Protein AF-A0A956YZK8-F1 (afdb_monomer_lite)

Structure (mmCIF, N/CA/C/O backbone):
data_AF-A0A956YZK8-F1
#
_entry.id   AF-A0A956YZK8-F1
#
loop_
_atom_site.group_PDB
_atom_site.id
_atom_site.type_symbol
_atom_site.label_atom_id
_atom_site.label_alt_id
_atom_site.label_comp_id
_atom_site.label_asym_id
_atom_site.label_entity_id
_atom_site.label_seq_id
_atom_site.pdbx_PDB_ins_code
_atom_site.Cartn_x
_atom_site.Cartn_y
_atom_site.Cartn_z
_atom_site.occupancy
_atom_site.B_iso_or_equiv
_atom_site.auth_seq_id
_atom_site.auth_comp_id
_atom_site.auth_asym_id
_atom_site.auth_atom_id
_atom_site.pdbx_PDB_model_num
ATOM 1 N N . MET A 1 1 ? -0.039 48.175 -11.680 1.00 36.94 1 MET A N 1
ATOM 2 C CA . MET A 1 1 ? -0.847 47.759 -12.848 1.00 36.94 1 MET A CA 1
ATOM 3 C C . MET A 1 1 ? -1.733 46.595 -12.440 1.00 36.94 1 MET A C 1
ATOM 5 O O . MET A 1 1 ? -1.242 45.643 -11.853 1.00 36.94 1 MET A O 1
ATOM 9 N N . ARG A 1 2 ? -3.041 46.743 -12.659 1.00 33.53 2 ARG A N 1
ATOM 10 C CA . ARG A 1 2 ? -4.110 45.815 -12.269 1.00 33.53 2 ARG A CA 1
ATOM 11 C C . ARG A 1 2 ? -4.106 44.564 -13.151 1.00 33.53 2 ARG A C 1
ATOM 13 O O . ARG A 1 2 ? -3.964 44.715 -14.357 1.00 33.53 2 ARG A O 1
ATOM 20 N N . ARG A 1 3 ? -4.430 43.403 -12.575 1.00 30.84 3 ARG A N 1
ATOM 21 C CA . ARG A 1 3 ? -5.432 42.466 -13.121 1.00 30.84 3 ARG A CA 1
ATOM 22 C C . ARG A 1 3 ? -6.002 41.622 -11.979 1.00 30.84 3 ARG A C 1
ATOM 24 O O . ARG A 1 3 ? -5.376 40.688 -11.500 1.00 30.84 3 ARG A O 1
ATOM 31 N N . ALA A 1 4 ? -7.188 42.031 -11.535 1.00 29.77 4 ALA A N 1
ATOM 32 C CA . ALA A 1 4 ? -8.108 41.218 -10.761 1.00 29.77 4 ALA A CA 1
ATOM 33 C C . ALA A 1 4 ? -8.742 40.176 -11.691 1.00 29.77 4 ALA A C 1
ATOM 35 O O . ALA A 1 4 ? -9.148 40.520 -12.802 1.00 29.77 4 ALA A O 1
ATOM 36 N N . PHE A 1 5 ? -8.856 38.936 -11.224 1.00 31.12 5 PHE A N 1
ATOM 37 C CA . PHE A 1 5 ? -9.820 37.977 -11.747 1.00 31.12 5 PHE A CA 1
ATOM 38 C C . PHE A 1 5 ? -10.774 37.622 -10.608 1.00 31.12 5 PHE A C 1
ATOM 40 O O . PHE A 1 5 ? -10.395 36.984 -9.630 1.00 31.12 5 PHE A O 1
ATOM 47 N N . LEU A 1 6 ? -12.000 38.127 -10.736 1.00 31.06 6 LEU A N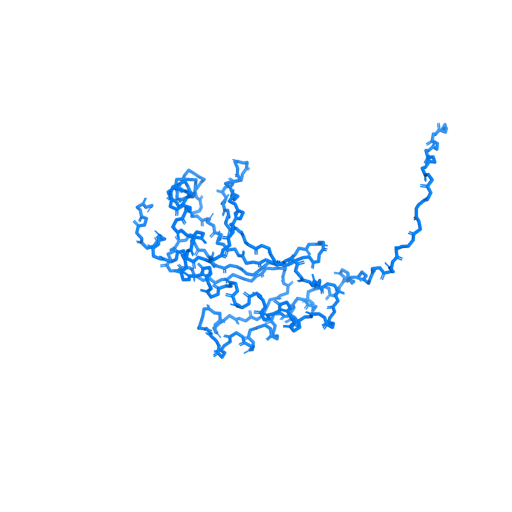 1
ATOM 48 C CA . LEU A 1 6 ? -13.182 37.669 -10.022 1.00 31.06 6 LEU A CA 1
ATOM 49 C C . LEU A 1 6 ? -13.592 36.326 -10.632 1.00 31.06 6 LEU A C 1
ATOM 51 O O . LEU A 1 6 ? -13.884 36.274 -11.825 1.00 31.06 6 LEU A O 1
ATOM 55 N N . ILE A 1 7 ? -13.666 35.271 -9.823 1.00 40.94 7 ILE A N 1
ATOM 56 C CA . ILE A 1 7 ? -14.546 34.134 -10.106 1.00 40.94 7 ILE A CA 1
ATOM 57 C C . ILE A 1 7 ? -15.499 34.003 -8.924 1.00 40.94 7 ILE A C 1
ATOM 59 O O . ILE A 1 7 ? -15.098 34.013 -7.762 1.00 40.94 7 ILE A O 1
ATOM 63 N N . GLN A 1 8 ? -16.777 33.995 -9.283 1.00 31.45 8 GLN A N 1
ATOM 64 C CA . GLN A 1 8 ? -17.941 33.996 -8.417 1.00 31.45 8 GLN A CA 1
ATOM 65 C C . GLN A 1 8 ? -18.019 32.732 -7.555 1.00 31.45 8 GLN A C 1
ATOM 67 O O . GLN A 1 8 ? -17.561 31.660 -7.947 1.00 31.45 8 GLN A O 1
ATOM 72 N N . GLY A 1 9 ? -18.607 32.889 -6.369 1.00 37.38 9 GLY A N 1
ATOM 73 C CA . GLY A 1 9 ? -18.749 31.836 -5.373 1.00 37.38 9 GLY A CA 1
ATOM 74 C C . GLY A 1 9 ? -19.716 30.714 -5.758 1.00 37.38 9 GLY A C 1
ATOM 75 O O . GLY A 1 9 ? -20.703 30.915 -6.464 1.00 37.38 9 GLY A O 1
ATOM 76 N N . GLN A 1 10 ? -19.443 29.540 -5.194 1.00 33.25 10 GLN A N 1
ATOM 77 C CA . GLN A 1 10 ? -20.392 28.451 -4.970 1.00 33.25 10 GLN A CA 1
ATOM 78 C C . GLN A 1 10 ? -20.396 28.144 -3.457 1.00 33.25 10 GLN A C 1
ATOM 80 O O . GLN A 1 10 ? -19.325 28.182 -2.843 1.00 33.25 10 GLN A O 1
ATOM 85 N N . PRO A 1 11 ? -21.566 27.906 -2.833 1.00 48.59 11 PRO A N 1
ATOM 86 C CA . PRO A 1 11 ? -21.702 27.833 -1.382 1.00 48.59 11 PRO A CA 1
ATOM 8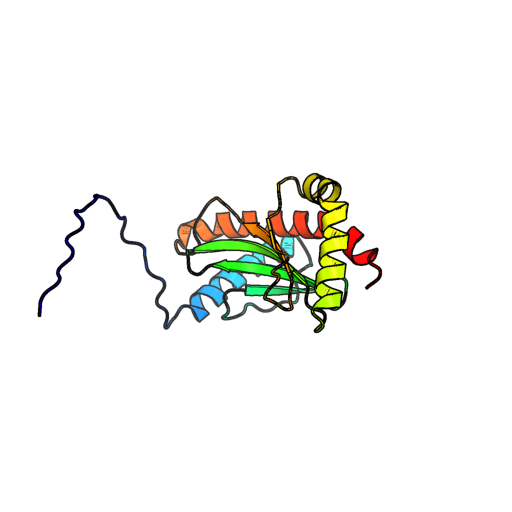7 C C . PRO A 1 11 ? -21.473 26.410 -0.849 1.00 48.59 11 PRO A C 1
ATOM 89 O O . PRO A 1 11 ? -21.771 25.432 -1.527 1.00 48.59 11 PRO A O 1
ATOM 92 N N . GLY A 1 12 ? -21.010 26.307 0.402 1.00 41.25 12 GLY A N 1
ATOM 93 C CA . GLY A 1 12 ? -21.067 25.066 1.187 1.00 41.25 12 GLY A CA 1
ATOM 94 C C . GLY A 1 12 ? -19.759 24.282 1.290 1.00 41.25 12 GLY A C 1
ATOM 95 O O . GLY A 1 12 ? -19.724 23.096 0.988 1.00 41.25 12 GLY A O 1
ATOM 96 N N . GLY A 1 13 ? -18.675 24.920 1.734 1.00 37.34 13 GLY A N 1
ATOM 97 C CA . GLY A 1 13 ? -17.521 24.187 2.251 1.00 37.34 13 GLY A CA 1
ATOM 98 C C . GLY A 1 13 ? -17.694 23.984 3.749 1.00 37.34 13 GLY A C 1
ATOM 99 O O . GLY A 1 13 ? -17.520 24.942 4.500 1.00 37.34 13 GLY A O 1
ATOM 100 N N . GLU A 1 14 ? -18.021 22.768 4.193 1.00 44.22 14 GLU A N 1
ATOM 101 C CA . GLU A 1 14 ? -17.692 22.364 5.564 1.00 44.22 14 GLU A CA 1
ATOM 102 C C . GLU A 1 14 ? -16.228 22.742 5.810 1.00 44.22 14 GLU A C 1
ATOM 104 O O . GLU A 1 14 ? -15.365 22.464 4.967 1.00 44.22 14 GLU A O 1
ATOM 109 N N . ALA A 1 15 ? -15.957 23.442 6.912 1.00 41.59 15 ALA A N 1
ATOM 110 C CA . ALA A 1 15 ? -14.599 23.789 7.290 1.00 41.59 15 ALA A CA 1
ATOM 111 C C . ALA A 1 15 ? -13.799 22.484 7.386 1.00 41.59 15 ALA A C 1
ATOM 113 O O . ALA A 1 15 ? -14.008 21.681 8.290 1.00 41.59 15 ALA A O 1
ATOM 114 N N . ARG A 1 16 ? -12.928 22.241 6.400 1.00 51.91 16 ARG A N 1
ATOM 115 C CA . ARG A 1 16 ? -11.987 21.125 6.433 1.00 51.91 16 ARG A CA 1
ATOM 116 C C . ARG A 1 16 ? -11.095 21.375 7.639 1.00 51.91 16 ARG A C 1
ATOM 118 O O . ARG A 1 16 ? -10.363 22.365 7.634 1.00 51.91 16 ARG A O 1
ATOM 125 N N . GLU A 1 17 ? -11.169 20.526 8.659 1.00 53.78 17 GLU A N 1
ATOM 126 C CA . GLU A 1 17 ? -10.162 20.536 9.715 1.00 53.78 17 GLU A CA 1
ATOM 127 C C . GLU A 1 17 ? -8.810 20.260 9.059 1.00 53.78 17 GLU A C 1
ATOM 129 O O . GLU A 1 17 ? -8.512 19.165 8.586 1.00 53.78 17 GLU A O 1
ATOM 134 N N . SER A 1 18 ? -8.003 21.310 8.925 1.00 58.69 18 SER A N 1
ATOM 135 C CA . SER A 1 18 ? -6.661 21.183 8.390 1.00 58.69 18 SER A CA 1
ATOM 136 C C . SER A 1 18 ? -5.782 20.584 9.476 1.00 58.69 18 SER A C 1
ATOM 138 O O . SER A 1 18 ? -5.577 21.217 10.513 1.00 58.69 18 SER A O 1
ATOM 140 N N . VAL A 1 19 ? -5.232 19.395 9.232 1.00 59.94 19 VAL A N 1
ATOM 141 C CA . VAL A 1 19 ? -4.196 18.819 10.095 1.00 59.94 19 VAL A CA 1
ATOM 142 C C . VAL A 1 19 ? -3.040 19.821 10.192 1.00 59.94 19 VAL A C 1
ATOM 144 O O . VAL A 1 19 ? -2.430 20.160 9.173 1.00 59.94 19 VAL A O 1
ATOM 147 N N . ASP A 1 20 ? -2.747 20.311 11.401 1.00 67.31 20 ASP A N 1
ATOM 148 C CA . ASP A 1 20 ? -1.637 21.238 11.636 1.00 67.31 20 ASP A CA 1
ATOM 149 C C . ASP A 1 20 ? -0.318 20.578 11.207 1.00 67.31 20 ASP A C 1
ATOM 151 O O . ASP A 1 20 ? 0.086 19.517 11.691 1.00 67.31 20 ASP A O 1
ATOM 155 N N . TRP A 1 21 ? 0.375 21.214 10.264 1.00 55.38 21 TRP A N 1
ATOM 156 C CA . TRP A 1 21 ? 1.615 20.701 9.696 1.00 55.38 21 TRP A CA 1
ATOM 157 C C . TRP A 1 21 ? 2.733 20.569 10.740 1.00 55.38 21 TRP A C 1
ATOM 159 O O . TRP A 1 21 ? 3.634 19.754 10.541 1.00 55.38 21 TRP A O 1
ATOM 169 N N . ARG A 1 22 ? 2.665 21.316 11.853 1.00 60.28 22 ARG A N 1
ATOM 170 C CA . ARG A 1 22 ? 3.624 21.222 12.965 1.00 60.28 22 ARG A CA 1
ATOM 171 C C . ARG A 1 22 ? 3.451 19.950 13.792 1.00 60.28 22 ARG A C 1
ATOM 173 O O . ARG A 1 22 ? 4.419 19.478 14.378 1.00 60.28 22 ARG A O 1
ATOM 180 N N . THR A 1 23 ? 2.246 19.384 13.825 1.00 79.25 23 THR A N 1
ATOM 181 C CA . THR A 1 23 ? 1.902 18.209 14.645 1.00 79.25 23 THR A CA 1
ATOM 182 C C . THR A 1 23 ? 1.582 16.972 13.811 1.00 79.25 23 THR A C 1
ATOM 184 O O . THR A 1 23 ? 1.380 15.892 14.360 1.00 79.25 23 THR A O 1
ATOM 187 N N . ARG A 1 24 ? 1.607 17.074 12.476 1.00 83.88 24 ARG A N 1
ATOM 188 C CA . ARG A 1 24 ? 1.223 15.990 11.561 1.00 83.88 24 ARG A CA 1
ATOM 189 C C . ARG A 1 24 ? 1.967 14.669 11.795 1.00 83.88 24 ARG A C 1
ATOM 191 O O . ARG A 1 24 ? 1.356 13.611 11.698 1.00 83.88 24 ARG A O 1
ATOM 198 N N . GLY A 1 25 ? 3.242 14.722 12.183 1.00 92.31 25 GLY A N 1
ATOM 199 C CA . GLY A 1 25 ? 3.997 13.524 12.571 1.00 92.31 25 GLY A CA 1
ATOM 200 C C . GLY A 1 25 ? 3.397 12.791 13.780 1.00 92.31 25 GLY A C 1
ATOM 201 O O . GLY A 1 25 ? 3.361 11.566 13.797 1.00 92.31 25 GLY A O 1
ATOM 202 N N . GLN A 1 26 ? 2.854 13.523 14.760 1.00 94.31 26 GLN A N 1
ATOM 203 C CA . GLN A 1 26 ? 2.154 12.937 15.911 1.00 94.31 26 GLN A CA 1
ATOM 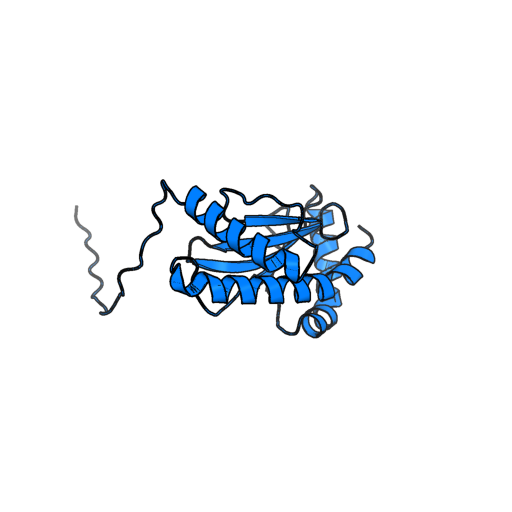204 C C . GLN A 1 26 ? 0.818 12.311 15.498 1.00 94.31 26 GLN A C 1
ATOM 206 O O . GLN A 1 26 ? 0.452 11.257 16.013 1.00 94.31 26 GLN A O 1
ATOM 211 N N . VAL A 1 27 ? 0.110 12.923 14.543 1.00 94.56 27 VAL A N 1
ATOM 212 C CA . VAL A 1 27 ? -1.138 12.366 13.997 1.00 94.56 27 VAL A CA 1
ATOM 213 C C . VAL A 1 27 ? -0.864 11.043 13.272 1.00 94.56 27 VAL A C 1
ATOM 215 O O . VAL A 1 27 ? -1.557 10.062 13.534 1.00 94.56 27 VAL A O 1
ATOM 218 N N . TYR A 1 28 ? 0.189 10.973 12.448 1.00 96.25 28 TYR A N 1
ATOM 219 C CA . TYR A 1 28 ? 0.615 9.720 11.814 1.00 96.25 28 TYR A CA 1
ATOM 220 C C . TYR A 1 28 ? 0.996 8.653 12.841 1.00 96.25 28 TYR A C 1
ATOM 222 O O . TYR A 1 28 ? 0.499 7.533 12.758 1.00 96.25 28 TYR A O 1
ATOM 230 N N . LEU A 1 29 ? 1.794 9.007 13.856 1.00 96.81 29 LEU A N 1
ATOM 231 C CA . LEU A 1 29 ? 2.155 8.074 14.927 1.00 96.81 29 LEU A CA 1
ATOM 232 C C . LEU A 1 29 ? 0.916 7.473 15.597 1.00 96.81 29 LEU A C 1
ATOM 234 O O . LEU A 1 29 ? 0.851 6.257 1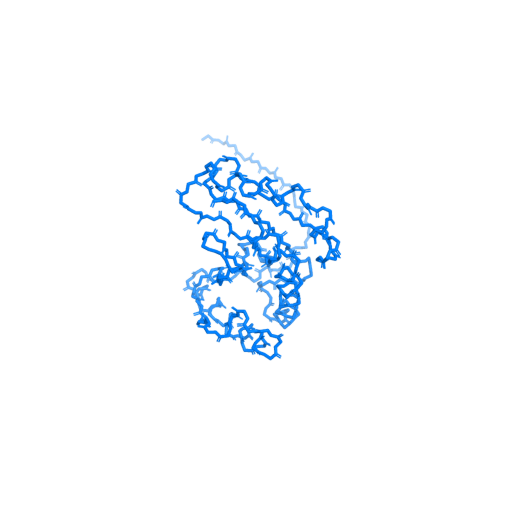5.766 1.00 96.81 29 LEU A O 1
ATOM 238 N N . ARG A 1 30 ? -0.081 8.295 15.947 1.00 97.50 30 ARG A N 1
ATOM 239 C CA . ARG A 1 30 ? -1.328 7.825 16.570 1.00 97.50 30 ARG A CA 1
ATOM 240 C C . ARG A 1 30 ? -2.119 6.898 15.653 1.00 97.50 30 ARG A C 1
ATOM 242 O O . ARG A 1 30 ? -2.523 5.825 16.096 1.00 97.50 30 ARG A O 1
ATOM 249 N N . PHE A 1 31 ? -2.302 7.287 14.391 1.00 97.88 31 PHE A N 1
ATOM 250 C CA . PHE A 1 31 ? -3.036 6.478 13.420 1.00 97.88 31 PHE A CA 1
ATOM 251 C C . PHE A 1 31 ? -2.372 5.116 13.207 1.00 97.88 31 PHE A C 1
ATOM 253 O O . PHE A 1 31 ? -3.032 4.083 13.308 1.00 97.88 31 PHE A O 1
ATOM 260 N N . TRP A 1 32 ? -1.054 5.099 12.987 1.00 98.25 32 TRP A N 1
ATOM 261 C CA . TRP A 1 32 ? -0.312 3.855 12.809 1.00 98.25 32 TRP A CA 1
ATOM 262 C C . TRP A 1 32 ? -0.273 3.005 14.070 1.00 98.25 32 TRP A C 1
ATOM 264 O O . TRP A 1 32 ? -0.309 1.787 13.957 1.00 98.25 32 TRP A O 1
ATOM 274 N N . THR A 1 33 ? -0.242 3.609 15.260 1.00 98.25 33 THR A N 1
ATOM 275 C CA . THR A 1 33 ? -0.293 2.856 16.523 1.00 98.25 33 THR A CA 1
ATOM 276 C C . THR A 1 33 ? -1.586 2.045 16.608 1.00 98.25 33 THR A C 1
ATOM 278 O O . THR A 1 33 ? -1.526 0.826 16.749 1.00 98.25 33 THR A O 1
ATOM 281 N N . GLN A 1 34 ? -2.737 2.696 16.407 1.00 98.12 34 GLN A N 1
ATOM 282 C CA . GLN A 1 34 ? -4.048 2.038 16.432 1.00 98.12 34 GLN A CA 1
ATOM 283 C C . GLN A 1 34 ? -4.192 0.983 15.324 1.00 98.12 34 GLN A C 1
ATOM 285 O O . GLN A 1 34 ? -4.653 -0.129 15.581 1.00 98.12 34 GLN A O 1
ATOM 290 N N . LEU A 1 35 ? -3.756 1.304 14.097 1.00 98.56 35 LEU A N 1
ATOM 291 C CA . LEU A 1 35 ? -3.796 0.364 12.975 1.00 98.56 35 LEU A CA 1
ATOM 292 C C . LEU A 1 35 ? -2.948 -0.880 13.261 1.00 98.56 35 LEU A C 1
ATOM 294 O O . LEU A 1 35 ? -3.388 -2.000 13.010 1.00 98.56 35 LEU A O 1
ATOM 298 N N . LEU A 1 36 ? -1.731 -0.700 13.782 1.00 98.38 36 LEU A N 1
ATOM 299 C CA . LEU A 1 36 ? -0.823 -1.804 14.080 1.00 98.38 36 LEU A CA 1
ATOM 300 C C . LEU A 1 36 ? -1.376 -2.703 15.186 1.00 98.38 36 LEU A C 1
ATOM 302 O O . LEU A 1 36 ? -1.299 -3.922 15.047 1.00 98.38 36 LEU A O 1
ATOM 306 N N . GLU A 1 37 ? -1.961 -2.125 16.237 1.00 97.06 37 GLU A N 1
ATOM 307 C CA . GLU A 1 37 ? -2.644 -2.868 17.302 1.00 97.06 37 GLU A CA 1
ATOM 308 C C . GLU A 1 37 ? -3.759 -3.760 16.746 1.00 97.06 37 GLU A C 1
ATOM 310 O O . GLU A 1 37 ? -3.712 -4.970 16.957 1.00 97.06 37 GLU A O 1
ATOM 315 N N . GLN A 1 38 ? -4.674 -3.207 15.944 1.00 96.88 38 GLN A N 1
ATOM 316 C CA . GLN A 1 38 ? -5.760 -3.977 15.321 1.00 96.88 38 GLN A CA 1
ATOM 317 C C . GLN A 1 38 ? -5.244 -5.016 14.314 1.00 96.88 38 GLN A C 1
ATOM 319 O O . GLN A 1 38 ? -5.752 -6.134 14.229 1.00 96.88 38 GLN A O 1
ATOM 324 N N . SER A 1 39 ? -4.207 -4.677 13.542 1.00 97.50 39 SER A N 1
ATOM 325 C CA . SER A 1 39 ? -3.686 -5.567 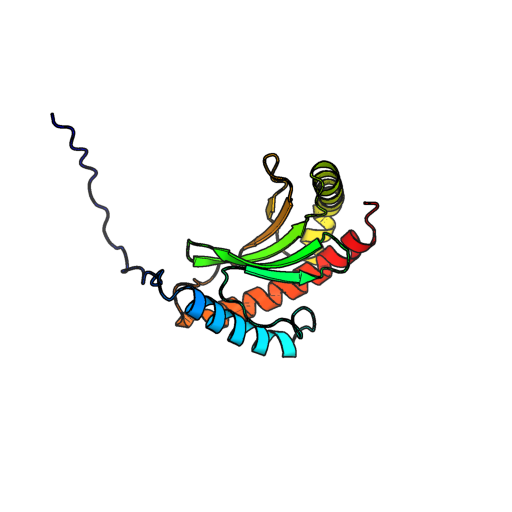12.500 1.00 97.50 39 SER A CA 1
ATOM 326 C C . SER A 1 39 ? -3.069 -6.850 13.061 1.00 97.50 39 SER A C 1
ATOM 328 O O . SER A 1 39 ? -3.179 -7.895 12.419 1.00 97.50 39 SER A O 1
ATOM 330 N N . ARG A 1 40 ? -2.467 -6.805 14.261 1.00 95.88 40 ARG A N 1
ATOM 331 C CA . ARG A 1 40 ? -1.783 -7.951 14.890 1.00 95.88 40 ARG A CA 1
ATOM 332 C C . ARG A 1 40 ? -2.712 -9.128 15.164 1.00 95.88 40 ARG A C 1
ATOM 334 O O . ARG A 1 40 ? -2.262 -10.268 15.121 1.00 95.88 40 ARG A O 1
ATOM 341 N N . GLU A 1 41 ? -3.989 -8.863 15.408 1.00 93.81 41 GLU A N 1
ATOM 342 C CA . GLU A 1 41 ? -4.999 -9.900 15.644 1.00 93.81 41 GLU A CA 1
ATOM 343 C C . GLU A 1 41 ? -5.433 -10.600 14.347 1.00 93.81 41 GLU A C 1
ATOM 345 O O . GLU A 1 41 ? -5.995 -11.693 14.383 1.00 93.81 41 GLU A O 1
ATOM 350 N N . ARG A 1 42 ? -5.158 -9.987 13.187 1.00 96.88 42 ARG A N 1
ATOM 351 C CA . ARG A 1 42 ? -5.656 -10.427 11.877 1.00 96.88 42 ARG A CA 1
ATOM 352 C C . ARG A 1 42 ? -4.562 -10.907 10.928 1.00 96.88 42 ARG A C 1
ATOM 354 O O . ARG A 1 42 ? -4.834 -11.728 10.054 1.00 96.88 42 ARG A O 1
ATOM 361 N N . THR A 1 43 ? -3.341 -10.385 11.044 1.00 96.94 43 THR A N 1
ATOM 362 C CA . THR A 1 43 ? -2.230 -10.714 10.144 1.00 96.94 43 THR A CA 1
ATOM 363 C C . THR A 1 43 ? -0.853 -10.446 10.767 1.00 96.94 43 THR A C 1
ATOM 365 O O . THR A 1 43 ? -0.663 -9.438 11.447 1.00 96.94 43 THR A O 1
ATOM 368 N N . PRO A 1 44 ? 0.164 -11.290 10.498 1.00 96.81 44 PRO A N 1
ATOM 369 C CA . PRO A 1 44 ? 1.517 -11.073 11.008 1.00 96.81 44 PRO A CA 1
ATOM 370 C C . PRO A 1 44 ? 2.341 -10.054 10.196 1.00 96.81 44 PRO A C 1
ATOM 372 O O . PRO A 1 44 ? 3.438 -9.698 10.623 1.00 96.81 44 PRO A O 1
ATOM 375 N N . LEU A 1 45 ? 1.851 -9.577 9.041 1.00 97.31 45 LEU A N 1
ATOM 376 C CA . LEU A 1 45 ? 2.623 -8.787 8.055 1.00 97.31 45 LEU A CA 1
ATOM 377 C C . LEU A 1 45 ? 3.366 -7.574 8.640 1.00 97.31 45 LEU A C 1
ATOM 379 O O . LEU A 1 45 ? 4.493 -7.268 8.239 1.00 97.31 45 LEU A O 1
ATOM 383 N N . PHE A 1 46 ? 2.738 -6.891 9.597 1.00 97.62 46 PHE A N 1
ATOM 384 C CA . PHE A 1 46 ? 3.272 -5.694 10.245 1.00 97.62 46 PHE A CA 1
ATOM 385 C C . PHE A 1 46 ? 3.546 -5.898 11.744 1.00 97.62 46 PHE A C 1
ATOM 387 O O . PHE A 1 46 ? 3.859 -4.934 12.437 1.00 97.62 46 PHE A O 1
ATOM 394 N N . ALA A 1 47 ? 3.484 -7.132 12.263 1.00 94.31 47 ALA A N 1
ATOM 395 C CA . ALA A 1 47 ? 3.536 -7.400 13.706 1.00 94.31 47 ALA A CA 1
ATOM 396 C C . ALA A 1 47 ? 4.778 -6.807 14.402 1.00 94.31 47 ALA A C 1
ATOM 398 O O . ALA A 1 47 ? 4.675 -6.300 15.521 1.00 94.31 47 ALA A O 1
ATOM 399 N N . ASN A 1 48 ? 5.918 -6.803 13.700 1.00 92.00 48 ASN A N 1
ATOM 400 C CA . ASN A 1 48 ? 7.210 -6.304 14.186 1.00 92.00 48 ASN A CA 1
ATOM 401 C C . ASN A 1 48 ? 7.520 -4.855 13.769 1.00 92.00 48 ASN A C 1
ATOM 403 O O . ASN A 1 48 ? 8.643 -4.388 13.963 1.00 92.00 48 ASN A O 1
ATOM 407 N N . LYS A 1 49 ? 6.576 -4.143 13.143 1.00 96.38 49 LYS A N 1
ATOM 408 C CA . LYS A 1 49 ? 6.792 -2.761 12.707 1.00 96.38 49 LYS A CA 1
ATOM 409 C C . LYS A 1 49 ? 6.437 -1.787 13.833 1.00 96.38 49 LYS A C 1
ATOM 411 O O . LYS A 1 49 ? 5.359 -1.915 14.414 1.00 96.38 49 LYS A O 1
ATOM 416 N N . PRO A 1 50 ? 7.312 -0.819 14.152 1.00 96.44 50 PRO A N 1
ATOM 417 C CA . PRO A 1 50 ? 6.933 0.296 15.005 1.00 96.44 50 PRO A CA 1
ATOM 418 C C . PRO A 1 50 ? 6.068 1.297 14.217 1.00 96.44 50 PRO A C 1
ATOM 420 O O . PRO A 1 50 ? 6.209 1.389 12.992 1.00 96.44 50 PRO A O 1
ATOM 423 N N . PRO A 1 51 ? 5.203 2.075 14.890 1.00 95.94 51 PRO A N 1
ATOM 424 C CA . PRO A 1 51 ? 4.571 3.231 14.265 1.00 95.94 51 PRO A CA 1
ATOM 425 C C . PRO A 1 51 ? 5.635 4.271 13.876 1.00 95.94 51 PRO A C 1
ATOM 427 O O . PRO A 1 51 ? 6.676 4.386 14.525 1.00 95.94 51 PRO A O 1
ATOM 430 N N . VAL A 1 52 ? 5.369 5.047 12.823 1.00 96.06 52 VAL A N 1
ATOM 431 C CA . VAL A 1 52 ? 6.298 6.055 12.277 1.00 96.06 52 VAL A CA 1
ATOM 432 C C . VAL A 1 52 ? 5.659 7.442 12.220 1.00 96.06 52 VAL A C 1
ATOM 434 O O . VAL A 1 52 ? 4.443 7.575 12.149 1.00 96.06 52 VAL A O 1
ATOM 437 N N . ALA A 1 53 ? 6.469 8.500 12.222 1.00 95.88 53 ALA A N 1
ATOM 438 C CA . ALA A 1 53 ? 5.994 9.882 12.081 1.00 95.88 53 ALA A CA 1
ATOM 439 C C . ALA A 1 53 ? 5.870 10.318 10.607 1.00 95.88 53 ALA A C 1
ATOM 441 O O . ALA A 1 53 ? 6.065 11.487 10.273 1.00 95.88 53 ALA A O 1
ATOM 442 N N . GLU A 1 54 ? 5.563 9.374 9.718 1.00 96.19 54 GLU A N 1
ATOM 443 C CA . GLU A 1 54 ? 5.541 9.549 8.266 1.00 96.19 54 GLU A CA 1
ATOM 444 C C . GLU A 1 54 ? 4.189 9.126 7.686 1.00 96.19 54 GLU A C 1
ATOM 446 O O . GLU A 1 54 ? 3.443 8.361 8.293 1.00 96.19 54 GLU A O 1
ATOM 451 N N . TYR A 1 55 ? 3.872 9.627 6.493 1.00 96.44 55 TYR A N 1
ATOM 452 C CA . TYR A 1 55 ? 2.592 9.382 5.818 1.00 96.44 55 TYR A CA 1
ATOM 453 C C . TYR A 1 55 ? 2.474 7.969 5.222 1.00 96.44 55 TYR A C 1
ATOM 455 O O . TYR A 1 55 ? 1.433 7.622 4.675 1.00 96.44 55 TYR A O 1
ATOM 463 N N . HIS A 1 56 ? 3.533 7.168 5.306 1.00 97.25 56 HIS A N 1
ATOM 464 C CA . HIS A 1 56 ? 3.606 5.814 4.770 1.00 97.25 56 HIS A CA 1
ATOM 465 C C . HIS A 1 56 ? 4.178 4.837 5.801 1.00 97.25 56 HIS A C 1
ATOM 467 O O . HIS A 1 56 ? 4.954 5.222 6.676 1.00 97.25 56 HIS A O 1
ATOM 473 N N . LEU A 1 57 ? 3.811 3.564 5.702 1.00 97.94 57 LEU A N 1
ATOM 474 C CA . LEU A 1 57 ? 4.354 2.496 6.542 1.00 97.94 57 LEU A CA 1
ATOM 475 C C . LEU A 1 57 ? 4.513 1.227 5.709 1.00 97.94 57 LEU A C 1
ATOM 477 O O . LEU A 1 57 ? 3.517 0.637 5.304 1.00 97.94 57 LEU A O 1
ATOM 481 N N . HIS A 1 58 ? 5.758 0.802 5.472 1.00 97.81 58 HIS A N 1
ATOM 482 C CA . HIS A 1 58 ? 6.066 -0.329 4.591 1.00 97.81 58 HIS A CA 1
ATOM 483 C C . HIS A 1 58 ? 6.656 -1.531 5.340 1.00 97.81 58 HIS A C 1
ATOM 485 O O . HIS A 1 58 ? 7.462 -1.402 6.274 1.00 97.81 58 HIS A O 1
ATOM 491 N N . THR A 1 59 ? 6.309 -2.728 4.873 1.00 98.00 59 THR A N 1
ATOM 492 C CA . THR A 1 59 ? 6.870 -4.014 5.302 1.00 98.00 59 THR A CA 1
ATOM 493 C C . THR A 1 59 ? 7.336 -4.854 4.113 1.00 98.00 59 THR A C 1
ATOM 495 O O . THR A 1 59 ? 7.089 -4.522 2.958 1.00 98.00 59 THR A O 1
ATOM 498 N N . TYR A 1 60 ? 8.069 -5.927 4.392 1.00 96.06 60 TYR A N 1
ATOM 499 C CA . TYR A 1 60 ? 8.625 -6.814 3.374 1.00 96.06 60 TYR A CA 1
ATOM 500 C C . TYR A 1 60 ? 7.527 -7.613 2.660 1.00 96.06 60 TYR A C 1
ATOM 502 O O . TYR A 1 60 ? 6.654 -8.170 3.320 1.00 96.06 60 TYR A O 1
ATOM 510 N N . ALA A 1 61 ? 7.600 -7.717 1.329 1.00 95.81 61 ALA A N 1
ATOM 511 C CA . ALA A 1 61 ? 6.616 -8.446 0.518 1.00 95.81 61 ALA A CA 1
ATOM 512 C C . ALA A 1 61 ? 7.055 -9.872 0.125 1.00 95.81 61 ALA A C 1
ATOM 514 O O . ALA A 1 61 ? 6.512 -10.455 -0.809 1.00 95.81 61 ALA A O 1
ATOM 515 N N . GLY A 1 62 ? 8.073 -10.437 0.781 1.00 92.62 62 GLY A N 1
ATOM 516 C CA . GLY A 1 62 ? 8.559 -11.791 0.481 1.00 92.62 62 GLY A CA 1
ATOM 517 C C . GLY A 1 62 ? 9.741 -11.857 -0.493 1.00 92.62 62 GLY A C 1
ATOM 518 O O . GLY A 1 62 ? 10.402 -12.894 -0.542 1.00 92.62 62 GLY A O 1
ATOM 519 N N . ARG A 1 63 ? 10.081 -10.759 -1.189 1.00 95.69 63 ARG A N 1
ATOM 520 C CA . ARG A 1 63 ? 11.262 -10.654 -2.069 1.00 95.69 63 ARG A CA 1
ATOM 521 C C . ARG A 1 63 ? 11.953 -9.294 -1.956 1.00 95.69 63 ARG A C 1
ATOM 523 O O . ARG A 1 63 ? 11.290 -8.268 -1.824 1.00 95.69 63 ARG A O 1
ATOM 530 N N . SER A 1 64 ? 13.287 -9.279 -2.025 1.00 95.94 64 SER A N 1
ATOM 531 C CA . SER A 1 64 ? 14.070 -8.033 -2.028 1.00 95.94 64 SER A CA 1
ATOM 532 C C . SER A 1 64 ? 13.638 -7.107 -3.168 1.00 95.94 64 SER A C 1
ATOM 534 O O . SER A 1 64 ? 13.429 -7.561 -4.291 1.00 95.94 64 SER A O 1
ATOM 536 N N . GLY A 1 65 ? 13.498 -5.816 -2.864 1.00 97.06 65 GLY A N 1
ATOM 537 C CA . GLY A 1 65 ? 12.989 -4.805 -3.790 1.00 97.06 65 GLY A CA 1
ATOM 538 C C . GLY A 1 65 ? 11.466 -4.738 -3.908 1.00 97.06 65 GLY A C 1
ATOM 539 O O . GLY A 1 65 ? 10.975 -3.913 -4.667 1.00 97.06 65 GLY A O 1
ATOM 540 N N . PHE A 1 66 ? 10.720 -5.547 -3.149 1.00 98.44 66 PHE A N 1
ATOM 541 C CA . PHE A 1 66 ? 9.262 -5.476 -3.064 1.00 98.44 66 PHE A CA 1
ATOM 542 C C . PHE A 1 66 ? 8.833 -5.210 -1.621 1.00 98.44 66 PHE A C 1
ATOM 544 O O . PHE A 1 66 ? 9.306 -5.853 -0.676 1.00 98.44 66 PHE A O 1
ATOM 551 N N . SER A 1 67 ? 7.900 -4.281 -1.445 1.00 98.50 67 SER A N 1
ATOM 552 C CA . SER A 1 67 ? 7.320 -3.965 -0.141 1.00 98.50 67 SER A CA 1
ATOM 553 C C . SER A 1 67 ? 5.811 -3.790 -0.225 1.00 98.50 67 SER A C 1
ATOM 555 O O . SER A 1 67 ? 5.291 -3.429 -1.274 1.00 98.50 67 SER A O 1
ATOM 557 N N . LEU A 1 68 ? 5.132 -4.071 0.882 1.00 98.69 68 LEU A N 1
ATOM 558 C CA . LEU A 1 68 ? 3.715 -3.788 1.078 1.00 98.69 68 LEU A CA 1
ATOM 559 C C . LEU A 1 68 ? 3.590 -2.527 1.923 1.00 98.69 68 LEU A C 1
ATOM 561 O O . LEU A 1 68 ? 4.202 -2.480 2.996 1.00 98.69 68 LEU A O 1
ATOM 565 N N . GLY A 1 69 ? 2.819 -1.541 1.480 1.00 98.44 69 GLY A N 1
ATOM 566 C CA . GLY A 1 69 ? 2.690 -0.259 2.164 1.00 98.44 69 GLY A CA 1
ATOM 567 C C . GLY A 1 69 ? 1.259 0.105 2.531 1.00 98.44 69 GLY A C 1
ATOM 568 O O . GLY A 1 69 ? 0.305 -0.242 1.840 1.00 98.44 69 GLY A O 1
ATOM 569 N N . TYR A 1 70 ? 1.119 0.824 3.643 1.00 98.69 70 TYR A N 1
ATOM 570 C CA . TYR A 1 70 ? -0.030 1.685 3.911 1.00 98.69 70 TYR A CA 1
ATOM 571 C C . TYR A 1 70 ? 0.350 3.125 3.581 1.00 98.69 70 TYR A C 1
ATOM 573 O O . TYR A 1 70 ? 1.414 3.578 4.006 1.00 98.69 70 TYR A O 1
ATOM 581 N N . ILE A 1 71 ? -0.526 3.851 2.887 1.00 98.31 71 ILE A N 1
ATOM 582 C CA . ILE A 1 71 ? -0.292 5.226 2.432 1.00 98.31 71 ILE A CA 1
ATOM 583 C C . ILE A 1 71 ? -1.408 6.143 2.931 1.00 98.31 71 ILE A C 1
ATOM 585 O O . ILE A 1 71 ? -2.589 5.812 2.838 1.00 98.31 71 ILE A O 1
ATOM 589 N N . ILE A 1 72 ? -1.035 7.327 3.412 1.00 97.94 72 ILE A N 1
ATOM 590 C CA . ILE A 1 72 ? -1.928 8.456 3.671 1.00 97.94 72 ILE A CA 1
ATOM 591 C C . ILE A 1 72 ? -1.578 9.575 2.696 1.00 97.94 72 ILE A C 1
ATOM 593 O O . ILE A 1 72 ? -0.454 10.077 2.662 1.00 97.94 72 ILE A O 1
ATOM 597 N N . SER A 1 73 ? -2.559 10.021 1.924 1.00 95.12 73 SER A N 1
ATOM 598 C CA . SER A 1 73 ? -2.386 11.144 1.015 1.00 95.12 73 SER A CA 1
ATOM 599 C C . SER A 1 73 ? -2.509 12.489 1.712 1.00 95.12 73 SER A C 1
ATOM 601 O O . SER A 1 73 ? -3.287 12.675 2.647 1.00 95.12 73 SER A O 1
ATOM 603 N N . VAL A 1 74 ? -1.844 13.493 1.141 1.00 90.19 74 VAL A N 1
ATOM 604 C CA . VAL A 1 74 ? -2.020 14.904 1.513 1.00 90.19 74 VAL A CA 1
ATOM 605 C C . VAL A 1 74 ? -3.464 15.399 1.357 1.00 90.19 74 VAL A C 1
ATOM 607 O O . VAL A 1 74 ? -3.819 16.414 1.949 1.00 90.19 74 VAL A O 1
ATOM 610 N N . HIS A 1 75 ? -4.298 14.701 0.579 1.00 90.81 75 HIS A N 1
ATOM 611 C CA . HIS A 1 75 ? -5.715 15.024 0.387 1.00 90.81 75 HIS A CA 1
ATOM 612 C C . HIS A 1 75 ? -6.665 14.270 1.336 1.00 90.81 75 HIS A C 1
ATOM 614 O O . HIS A 1 75 ? -7.886 14.437 1.237 1.00 90.81 75 HIS A O 1
ATOM 620 N N . GLY A 1 76 ? -6.121 13.464 2.253 1.00 92.25 76 GLY A N 1
ATOM 621 C CA . GLY A 1 76 ? -6.871 12.758 3.292 1.00 92.25 76 GLY A CA 1
ATOM 622 C C . GLY A 1 76 ? -7.437 11.397 2.881 1.00 92.25 76 GLY A C 1
ATOM 623 O O . GLY A 1 76 ? -8.073 10.755 3.705 1.00 92.25 76 GLY A O 1
ATOM 624 N N . TRP A 1 77 ? -7.221 10.933 1.648 1.00 96.31 77 TRP A N 1
ATOM 625 C CA . TRP A 1 77 ? -7.511 9.541 1.286 1.00 96.31 77 TRP A CA 1
ATOM 626 C C . TRP A 1 77 ? -6.372 8.612 1.724 1.00 96.31 77 TRP A C 1
ATOM 628 O O . TRP A 1 77 ? -5.242 9.065 1.923 1.00 96.31 77 TRP A O 1
ATOM 638 N N . VAL A 1 78 ? -6.672 7.320 1.868 1.00 98.44 78 VAL A N 1
ATOM 639 C CA . VAL A 1 78 ? -5.709 6.284 2.273 1.00 98.44 78 VAL A CA 1
ATOM 640 C C . VAL A 1 78 ? -5.693 5.131 1.274 1.00 98.44 78 VAL A C 1
ATOM 642 O O . VAL A 1 78 ? -6.674 4.918 0.560 1.00 98.44 78 VAL A O 1
ATOM 645 N N . ALA A 1 79 ? -4.589 4.395 1.218 1.00 98.69 79 ALA A N 1
ATOM 646 C CA . ALA A 1 79 ? -4.414 3.287 0.287 1.00 98.69 79 ALA A CA 1
ATOM 647 C C . ALA A 1 79 ? -3.511 2.185 0.854 1.00 98.69 79 ALA A C 1
ATOM 649 O O . ALA A 1 79 ? -2.776 2.395 1.824 1.00 98.69 79 ALA A O 1
ATOM 650 N N . VAL A 1 80 ? -3.563 1.020 0.212 1.00 98.88 80 VAL A N 1
ATOM 651 C CA . VAL A 1 80 ? -2.547 -0.033 0.318 1.00 98.88 80 VAL A CA 1
ATOM 652 C C . VAL A 1 80 ? -1.792 -0.143 -1.000 1.00 98.88 80 VAL A C 1
ATOM 654 O O . VAL A 1 80 ? -2.389 0.066 -2.056 1.00 98.88 80 VAL A O 1
ATOM 657 N N . ASP A 1 81 ? -0.510 -0.491 -0.960 1.00 98.69 81 ASP A N 1
ATOM 658 C CA . ASP A 1 81 ? 0.278 -0.650 -2.178 1.00 98.69 81 ASP A CA 1
ATOM 659 C C . ASP A 1 81 ? 1.270 -1.820 -2.148 1.00 98.69 81 ASP A C 1
ATOM 661 O O . ASP A 1 81 ? 1.623 -2.371 -1.101 1.00 98.69 81 ASP A O 1
ATOM 665 N N . VAL A 1 82 ? 1.700 -2.210 -3.348 1.00 98.75 82 VAL A N 1
ATOM 666 C CA . VAL A 1 82 ? 2.912 -2.991 -3.593 1.00 98.75 82 VAL A CA 1
ATOM 667 C C . VAL A 1 82 ? 3.920 -2.059 -4.241 1.00 98.75 82 VAL A C 1
ATOM 669 O O . VAL A 1 82 ? 3.796 -1.727 -5.419 1.00 98.75 82 VAL A O 1
ATOM 672 N N . PHE A 1 83 ? 4.942 -1.669 -3.491 1.00 98.56 83 PHE A N 1
ATOM 673 C CA . PHE A 1 83 ? 5.995 -0.791 -3.980 1.00 98.56 83 PHE A CA 1
ATOM 674 C C . PHE A 1 83 ? 7.204 -1.598 -4.456 1.00 98.56 83 PHE A C 1
ATOM 676 O O . PHE A 1 83 ? 7.726 -2.445 -3.720 1.00 98.56 83 PHE A O 1
ATOM 683 N N . ILE A 1 84 ? 7.654 -1.319 -5.682 1.00 98.56 84 ILE A N 1
ATOM 684 C CA . ILE A 1 84 ? 8.726 -2.039 -6.378 1.00 98.56 84 ILE A CA 1
ATOM 685 C C . ILE A 1 84 ? 9.921 -1.105 -6.566 1.00 98.56 84 ILE A C 1
ATOM 687 O O . ILE A 1 84 ? 9.873 -0.176 -7.379 1.00 98.56 84 ILE A O 1
ATOM 691 N N . ASP A 1 85 ? 11.010 -1.376 -5.849 1.00 97.88 85 ASP A N 1
ATOM 692 C CA . ASP A 1 85 ? 12.281 -0.686 -6.028 1.00 97.88 85 ASP A CA 1
ATOM 693 C C . ASP A 1 85 ? 13.509 -1.540 -5.657 1.00 97.88 85 ASP A C 1
ATOM 695 O O . ASP A 1 85 ? 13.906 -1.646 -4.499 1.00 97.88 85 ASP A O 1
ATOM 699 N N . MET A 1 86 ? 14.159 -2.108 -6.672 1.00 96.62 86 MET A N 1
ATOM 700 C CA . MET A 1 86 ? 15.414 -2.866 -6.593 1.00 96.62 86 MET A CA 1
ATOM 701 C C . MET A 1 86 ? 16.659 -1.990 -6.815 1.00 96.62 86 MET A C 1
ATOM 703 O O . MET A 1 86 ? 17.754 -2.510 -7.027 1.00 96.62 86 MET A O 1
ATOM 707 N N . GLY A 1 87 ? 16.513 -0.662 -6.831 1.00 97.06 87 GLY A N 1
ATOM 708 C CA . GLY A 1 87 ? 17.615 0.262 -7.101 1.00 97.06 87 GLY A CA 1
ATOM 709 C C . GLY A 1 87 ? 17.958 0.437 -8.584 1.00 97.06 87 GLY A C 1
ATOM 710 O O . GLY A 1 87 ? 18.717 1.349 -8.908 1.00 97.06 87 GLY A O 1
ATOM 711 N N . ASP A 1 88 ? 17.339 -0.336 -9.482 1.00 97.81 88 ASP A N 1
ATOM 712 C CA . ASP A 1 88 ? 17.508 -0.246 -10.934 1.00 97.81 88 ASP A CA 1
ATOM 713 C C . ASP A 1 88 ? 16.161 -0.059 -11.649 1.00 97.81 88 ASP A C 1
ATOM 715 O O . ASP A 1 88 ? 15.217 -0.827 -11.459 1.00 97.81 88 ASP A O 1
ATOM 719 N N . LYS A 1 89 ? 16.071 0.974 -12.495 1.00 97.62 89 LYS A N 1
ATOM 720 C CA . LYS A 1 89 ? 14.821 1.332 -13.178 1.00 97.62 89 LYS A CA 1
ATOM 721 C C . LYS A 1 89 ? 14.367 0.239 -14.146 1.00 97.62 89 LYS A C 1
ATOM 723 O O . LYS A 1 89 ? 13.174 -0.046 -14.193 1.00 97.62 89 LYS A O 1
ATOM 728 N N . ALA A 1 90 ? 15.280 -0.341 -14.924 1.00 97.19 90 ALA A N 1
ATOM 729 C CA . ALA A 1 90 ? 14.928 -1.328 -15.939 1.00 97.19 90 ALA A CA 1
ATOM 730 C C . ALA A 1 90 ? 14.399 -2.612 -15.289 1.00 97.19 90 ALA A C 1
ATOM 732 O O . ALA A 1 90 ? 13.337 -3.092 -15.680 1.00 97.19 90 ALA A O 1
ATOM 733 N N . ARG A 1 91 ? 15.060 -3.095 -14.229 1.00 97.50 91 ARG A N 1
ATOM 734 C CA . ARG A 1 91 ? 14.599 -4.238 -13.426 1.00 97.50 91 ARG A CA 1
ATOM 735 C C . ARG A 1 91 ? 13.238 -3.974 -12.793 1.00 97.50 91 ARG A C 1
ATOM 737 O O . ARG A 1 91 ? 12.362 -4.827 -12.871 1.00 97.50 91 ARG A O 1
ATOM 744 N N . ASN A 1 92 ? 13.018 -2.781 -12.234 1.00 98.12 92 ASN A N 1
ATOM 745 C CA . ASN A 1 92 ? 11.719 -2.417 -11.655 1.00 98.12 92 ASN A CA 1
ATOM 746 C C . ASN A 1 92 ? 10.596 -2.433 -12.696 1.00 98.12 92 ASN A C 1
ATOM 748 O O . ASN A 1 92 ? 9.497 -2.902 -12.407 1.00 98.12 92 ASN A O 1
ATOM 752 N N . LYS A 1 93 ? 10.855 -1.920 -13.907 1.00 98.00 93 LYS A N 1
ATOM 753 C CA . LYS A 1 93 ? 9.855 -1.919 -14.981 1.00 98.00 93 LYS A CA 1
ATOM 754 C C . LYS A 1 93 ? 9.596 -3.321 -15.508 1.00 98.00 93 LYS A C 1
ATOM 756 O O . LYS A 1 93 ? 8.441 -3.673 -15.685 1.00 98.00 93 LYS A O 1
ATOM 761 N N . HIS A 1 94 ? 10.641 -4.127 -15.669 1.00 97.50 94 HIS A N 1
ATOM 762 C CA . HIS A 1 94 ? 10.506 -5.524 -16.063 1.00 97.50 94 HIS A CA 1
ATOM 763 C C . HIS A 1 94 ? 9.657 -6.322 -15.062 1.00 97.50 94 HIS A C 1
ATOM 765 O O . HIS A 1 94 ? 8.697 -6.977 -15.455 1.00 97.50 94 HIS A O 1
ATOM 771 N N . ALA A 1 95 ? 9.949 -6.194 -13.764 1.00 98.19 95 ALA A N 1
ATOM 772 C CA . ALA A 1 95 ? 9.162 -6.812 -12.702 1.00 98.19 95 ALA A CA 1
ATOM 773 C C . ALA A 1 95 ? 7.698 -6.352 -12.713 1.00 98.19 95 ALA A C 1
ATOM 775 O O . ALA A 1 95 ? 6.786 -7.166 -12.596 1.00 98.19 95 ALA A O 1
ATOM 776 N N . PHE A 1 96 ? 7.470 -5.045 -12.865 1.00 98.50 96 PHE A N 1
ATOM 777 C CA . PHE A 1 96 ? 6.126 -4.486 -12.959 1.00 98.50 96 PHE A CA 1
ATOM 778 C C . PHE A 1 96 ? 5.368 -5.027 -14.177 1.00 98.50 96 PHE A C 1
ATOM 780 O O . PHE A 1 96 ? 4.221 -5.435 -14.035 1.00 98.50 96 PHE A O 1
ATOM 787 N N . ASP A 1 97 ? 6.002 -5.069 -15.350 1.00 98.38 97 ASP A N 1
ATOM 788 C CA . ASP A 1 97 ? 5.387 -5.550 -16.591 1.00 98.38 97 ASP A CA 1
ATOM 789 C C . ASP A 1 97 ? 5.036 -7.044 -16.495 1.00 98.38 97 ASP A C 1
ATOM 791 O O . ASP A 1 97 ? 3.973 -7.461 -16.955 1.00 98.38 97 ASP A O 1
ATOM 795 N N . ALA A 1 98 ? 5.878 -7.838 -15.828 1.00 98.12 98 ALA A N 1
ATOM 796 C CA . ALA A 1 98 ? 5.596 -9.241 -15.539 1.00 98.12 98 ALA A CA 1
ATOM 797 C C . ALA A 1 98 ? 4.392 -9.417 -14.594 1.00 98.12 98 ALA A C 1
ATOM 799 O O . ALA A 1 98 ? 3.546 -10.274 -14.834 1.00 98.12 98 ALA A O 1
ATOM 800 N N . LEU A 1 99 ? 4.258 -8.582 -13.555 1.00 98.44 99 LEU A N 1
ATOM 801 C CA . LEU A 1 99 ? 3.064 -8.586 -12.697 1.00 98.44 99 LEU A CA 1
ATOM 802 C C . LEU A 1 99 ? 1.818 -8.095 -13.448 1.00 98.44 99 LEU A C 1
ATOM 804 O O . LEU A 1 99 ? 0.733 -8.641 -13.263 1.00 98.44 99 LEU A O 1
ATOM 808 N N . LEU A 1 100 ? 1.966 -7.091 -14.315 1.00 98.56 100 LEU A N 1
ATOM 809 C CA . LEU A 1 100 ? 0.874 -6.542 -15.116 1.00 98.56 100 LEU A CA 1
ATOM 810 C C . LEU A 1 100 ? 0.327 -7.571 -16.116 1.00 98.56 100 LEU A C 1
ATOM 812 O O . LEU A 1 100 ? -0.878 -7.593 -16.361 1.00 98.56 100 LEU A O 1
ATOM 816 N N . ALA A 1 101 ? 1.175 -8.449 -16.658 1.00 98.31 101 ALA A N 1
ATOM 817 C CA . ALA A 1 101 ? 0.734 -9.560 -17.503 1.00 98.31 101 ALA A CA 1
ATOM 818 C C . ALA A 1 101 ? -0.235 -10.508 -16.767 1.00 98.31 101 ALA A C 1
ATOM 820 O O . ALA A 1 101 ? -1.154 -11.053 -17.375 1.00 98.31 101 ALA A O 1
ATOM 821 N N . GLU A 1 102 ? -0.098 -10.623 -15.444 1.00 98.31 102 GLU A N 1
ATOM 822 C CA . GLU A 1 102 ? -0.943 -11.441 -14.568 1.00 98.31 102 GLU A CA 1
ATOM 823 C C . GLU A 1 102 ? -2.128 -10.668 -13.960 1.00 98.31 102 GLU A C 1
ATOM 825 O O . GLU A 1 102 ? -2.853 -11.189 -13.104 1.00 98.31 102 GLU A O 1
ATOM 830 N N . ARG A 1 103 ? -2.363 -9.424 -14.406 1.00 98.50 103 ARG A N 1
ATOM 831 C CA . ARG A 1 103 ? -3.348 -8.494 -13.833 1.00 98.50 103 ARG A CA 1
ATOM 832 C C . ARG A 1 103 ? -4.706 -9.130 -13.573 1.00 98.50 103 ARG A C 1
ATOM 834 O O . ARG A 1 103 ? -5.243 -8.979 -12.481 1.00 98.50 103 ARG A O 1
ATOM 841 N N . THR A 1 104 ? -5.272 -9.834 -14.552 1.00 98.44 104 THR A N 1
ATOM 842 C CA . THR A 1 104 ? -6.611 -10.427 -14.417 1.00 98.44 104 THR A CA 1
ATOM 843 C C . THR A 1 104 ? -6.669 -11.456 -13.288 1.00 98.44 104 THR A C 1
ATOM 845 O O . THR A 1 104 ? -7.656 -11.499 -12.555 1.00 98.44 104 THR A O 1
ATOM 848 N N . SER A 1 105 ? -5.622 -12.268 -13.115 1.00 98.50 105 SER A N 1
ATOM 849 C CA . SER A 1 105 ? -5.542 -13.247 -12.024 1.00 98.50 105 SER A CA 1
ATOM 850 C C . SER A 1 105 ? -5.403 -12.557 -10.663 1.00 98.50 105 SER A C 1
ATOM 852 O O . SER A 1 105 ? -6.107 -12.900 -9.705 1.00 98.50 105 SER A O 1
ATOM 854 N N . ILE A 1 106 ? -4.546 -11.534 -10.603 1.00 98.75 106 ILE A N 1
ATOM 855 C CA . ILE A 1 106 ? -4.282 -10.752 -9.393 1.00 98.75 106 ILE A CA 1
ATOM 856 C C . ILE A 1 106 ? -5.546 -10.005 -8.955 1.00 98.75 106 ILE A C 1
ATOM 858 O O . ILE A 1 106 ? -5.994 -10.189 -7.827 1.00 98.75 106 ILE A O 1
ATOM 862 N N . GLU A 1 107 ? -6.177 -9.227 -9.838 1.00 98.81 107 GLU A N 1
ATOM 863 C CA . GLU A 1 107 ? -7.397 -8.462 -9.531 1.00 98.81 107 GLU A CA 1
ATOM 864 C C . GLU A 1 107 ? -8.574 -9.383 -9.178 1.00 98.81 107 GLU A C 1
ATOM 866 O O . GLU A 1 107 ? -9.353 -9.068 -8.278 1.00 98.81 107 GLU A O 1
ATOM 871 N N . LYS A 1 108 ? -8.676 -10.567 -9.802 1.00 98.69 108 LYS A N 1
ATOM 872 C CA . LYS A 1 108 ? -9.677 -11.579 -9.431 1.00 98.69 108 LYS A CA 1
ATOM 873 C C . LYS A 1 108 ? -9.466 -12.105 -8.011 1.00 98.69 108 LYS A C 1
ATOM 875 O O . LYS A 1 108 ? -10.436 -12.267 -7.276 1.00 98.69 108 LYS A O 1
ATOM 880 N N . THR A 1 109 ? -8.223 -12.387 -7.627 1.00 98.69 109 THR A N 1
ATOM 881 C CA . THR A 1 109 ? -7.895 -12.880 -6.279 1.00 98.69 109 THR A CA 1
ATOM 882 C C . THR A 1 109 ? -8.023 -11.776 -5.232 1.00 98.69 109 THR A C 1
ATOM 884 O O . THR A 1 109 ? -8.479 -12.031 -4.117 1.00 98.69 109 THR A O 1
ATOM 887 N N . PHE A 1 110 ? -7.649 -10.551 -5.597 1.00 98.75 110 PHE A N 1
ATOM 888 C CA . PHE A 1 110 ? -7.793 -9.370 -4.759 1.00 98.75 110 PHE A CA 1
ATOM 889 C C . PHE A 1 110 ? -9.268 -9.009 -4.539 1.00 98.75 110 PHE A C 1
ATOM 891 O O . PHE A 1 110 ? -9.652 -8.658 -3.425 1.00 98.75 110 PHE A O 1
ATOM 898 N N . GLY A 1 111 ? -10.103 -9.145 -5.572 1.00 98.56 111 GLY A N 1
ATOM 899 C CA . GLY A 1 111 ? -11.546 -8.901 -5.525 1.00 98.56 111 GLY A CA 1
ATOM 900 C C . GLY A 1 111 ? -11.975 -7.492 -5.943 1.00 98.56 111 GLY A C 1
ATOM 901 O O . GLY A 1 111 ? -13.132 -7.137 -5.736 1.00 98.56 111 GLY A O 1
ATOM 902 N N . ALA A 1 112 ? -11.074 -6.688 -6.512 1.00 98.12 112 ALA A N 1
ATOM 903 C CA . ALA A 1 112 ? -11.366 -5.358 -7.047 1.00 98.12 112 ALA A CA 1
ATOM 904 C C . ALA A 1 112 ? -10.320 -4.950 -8.110 1.00 98.12 112 ALA A C 1
ATOM 906 O O . ALA A 1 112 ? -9.259 -5.574 -8.192 1.00 98.12 112 ALA A O 1
ATOM 907 N N . PRO A 1 113 ? -10.586 -3.919 -8.930 1.00 98.38 113 PRO A N 1
ATOM 908 C CA . PRO A 1 113 ? -9.562 -3.320 -9.781 1.00 98.38 113 PRO A CA 1
ATOM 909 C C . PRO A 1 113 ? -8.434 -2.701 -8.947 1.00 98.38 113 PRO A C 1
ATOM 911 O O . PRO A 1 113 ? -8.690 -2.108 -7.898 1.00 98.38 113 PRO A O 1
ATOM 914 N N . LEU A 1 114 ? -7.202 -2.814 -9.437 1.00 98.75 114 LEU A N 1
ATOM 915 C CA . LEU A 1 114 ? -6.023 -2.164 -8.867 1.00 98.75 114 LEU A CA 1
ATOM 916 C C . LEU A 1 114 ? -5.581 -1.010 -9.772 1.00 98.75 114 LEU A C 1
ATOM 918 O O . LEU A 1 114 ? -5.795 -1.041 -10.988 1.00 98.75 114 LEU A O 1
ATOM 922 N N . ASP A 1 115 ? -4.945 0.000 -9.187 1.00 98.50 115 ASP A N 1
ATOM 923 C CA . ASP A 1 115 ? -4.270 1.055 -9.936 1.00 98.50 115 ASP A CA 1
ATOM 924 C C . ASP A 1 115 ? -2.821 0.645 -10.229 1.00 98.50 115 ASP A C 1
ATOM 926 O O . ASP A 1 115 ? -2.003 0.442 -9.331 1.00 98.50 115 ASP A O 1
ATOM 930 N N . TRP A 1 116 ? -2.508 0.490 -11.512 1.00 98.62 116 TRP A N 1
ATOM 931 C CA . TRP A 1 116 ? -1.235 -0.037 -11.996 1.00 98.62 116 TRP A CA 1
ATOM 932 C C . TRP A 1 116 ? -0.314 1.112 -12.400 1.00 98.62 116 TRP A C 1
ATOM 934 O O . TRP A 1 116 ? -0.296 1.562 -13.549 1.00 98.62 116 TRP A O 1
ATOM 944 N N . GLN A 1 117 ? 0.504 1.569 -11.459 1.00 98.00 117 GLN A N 1
ATOM 945 C CA . GLN A 1 117 ? 1.365 2.729 -11.633 1.00 98.00 117 GLN A CA 1
ATOM 946 C C . GLN A 1 117 ? 2.776 2.313 -12.067 1.00 98.00 117 GLN A C 1
ATOM 948 O O . GLN A 1 117 ? 3.703 2.177 -11.263 1.00 98.00 117 GLN A O 1
ATOM 953 N N . ARG A 1 118 ? 2.979 2.179 -13.386 1.00 97.75 118 ARG A N 1
ATOM 954 C CA . ARG A 1 118 ? 4.314 1.894 -13.946 1.00 97.75 118 ARG A CA 1
ATOM 955 C C . ARG A 1 118 ? 5.315 3.008 -13.660 1.00 97.75 118 ARG A C 1
ATOM 957 O O . ARG A 1 118 ? 6.493 2.723 -13.519 1.00 97.75 118 ARG A O 1
ATOM 964 N N . LEU A 1 119 ? 4.876 4.267 -13.576 1.00 95.19 119 LEU A N 1
ATOM 965 C CA . LEU A 1 119 ? 5.701 5.453 -13.293 1.00 95.19 119 LEU A CA 1
ATOM 966 C C . LEU A 1 119 ? 6.932 5.596 -14.220 1.00 95.19 119 LEU A C 1
ATOM 968 O O . LEU A 1 119 ? 8.077 5.547 -13.763 1.00 95.19 119 LEU A O 1
ATOM 972 N N . GLU A 1 120 ? 6.713 5.825 -15.521 1.00 94.44 120 GLU A N 1
ATOM 973 C CA . GLU A 1 120 ? 7.775 5.946 -16.546 1.00 94.44 120 GLU A CA 1
ATOM 974 C C . GLU A 1 120 ? 8.923 6.882 -16.170 1.00 94.44 120 GLU A C 1
ATOM 976 O O . GLU A 1 120 ? 10.092 6.599 -16.424 1.00 94.44 120 GLU A O 1
ATOM 981 N N . ASN A 1 121 ? 8.603 8.006 -15.535 1.00 94.88 121 ASN A N 1
ATOM 982 C CA . ASN A 1 121 ? 9.575 9.043 -15.195 1.00 94.88 121 ASN A CA 1
ATOM 983 C C . ASN A 1 121 ? 10.253 8.811 -13.835 1.00 94.88 121 ASN A C 1
ATOM 985 O O . ASN A 1 121 ? 11.039 9.645 -13.387 1.00 94.88 121 ASN A O 1
ATOM 989 N N . LYS A 1 122 ? 9.952 7.698 -13.157 1.00 96.19 122 LYS A N 1
ATOM 990 C CA . LYS A 1 122 ? 10.515 7.332 -11.854 1.00 96.19 122 LYS A CA 1
ATOM 991 C C . LYS A 1 122 ? 11.239 5.992 -11.937 1.00 96.19 122 LYS A C 1
ATOM 993 O O . LYS A 1 122 ? 10.992 5.176 -12.825 1.00 96.19 122 LYS A O 1
ATOM 998 N N . ARG A 1 123 ? 12.156 5.777 -10.992 1.00 97.94 123 ARG A N 1
ATOM 999 C CA . ARG A 1 123 ? 12.848 4.495 -10.826 1.00 97.94 123 ARG A CA 1
ATOM 1000 C C . ARG A 1 123 ? 11.876 3.408 -10.367 1.00 97.94 123 ARG A C 1
ATOM 1002 O O . ARG A 1 123 ? 11.813 2.356 -10.992 1.00 97.94 123 ARG A O 1
ATOM 1009 N N . ALA A 1 124 ? 11.135 3.678 -9.299 1.00 97.88 124 ALA A N 1
ATOM 1010 C CA . ALA A 1 124 ? 10.184 2.744 -8.710 1.00 97.88 124 ALA A CA 1
ATOM 1011 C C . ALA A 1 124 ? 8.904 2.597 -9.544 1.00 97.88 124 ALA A C 1
ATOM 1013 O O . ALA A 1 124 ? 8.634 3.431 -10.414 1.00 97.88 124 ALA A O 1
ATOM 1014 N N . SER A 1 125 ? 8.131 1.560 -9.244 1.00 98.50 125 SER A N 1
ATOM 1015 C CA . SER A 1 125 ? 6.760 1.336 -9.719 1.00 98.50 125 SER A CA 1
ATOM 1016 C C . SER A 1 125 ? 5.870 0.996 -8.518 1.00 98.50 125 SER A C 1
ATOM 1018 O O . SER A 1 125 ? 6.391 0.577 -7.482 1.00 98.50 125 SER A O 1
ATOM 1020 N N . SER A 1 126 ? 4.553 1.159 -8.644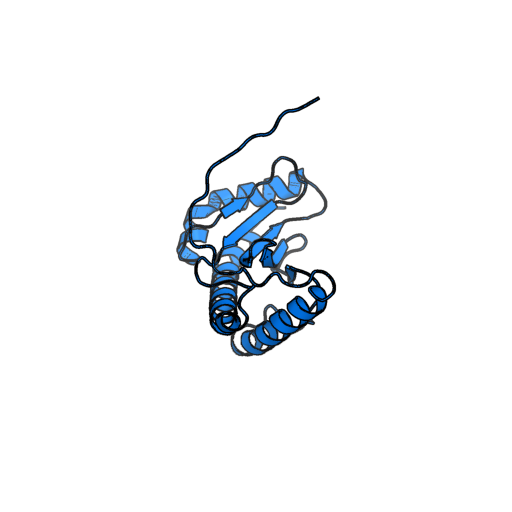 1.00 98.31 126 SER A N 1
ATOM 1021 C CA . SER A 1 126 ? 3.609 0.775 -7.590 1.00 98.31 126 SER A CA 1
ATOM 1022 C C . SER A 1 126 ? 2.338 0.138 -8.155 1.00 98.31 126 SER A C 1
ATOM 1024 O O . SER A 1 126 ? 1.956 0.399 -9.296 1.00 98.31 126 SER A O 1
ATOM 1026 N N . ILE A 1 127 ? 1.705 -0.723 -7.363 1.00 98.75 127 ILE A N 1
ATOM 1027 C CA . ILE A 1 127 ? 0.371 -1.278 -7.612 1.00 98.75 127 ILE A CA 1
ATOM 1028 C C . ILE A 1 127 ? -0.474 -0.916 -6.393 1.00 98.75 127 ILE A C 1
ATOM 1030 O O . ILE A 1 127 ? -0.199 -1.409 -5.301 1.00 98.75 127 ILE A O 1
ATOM 1034 N N . GLU A 1 128 ? -1.465 -0.048 -6.562 1.00 98.62 128 GLU A N 1
ATOM 1035 C CA . GLU A 1 128 ? -2.170 0.616 -5.462 1.00 98.62 128 GLU A CA 1
ATOM 1036 C C . GLU A 1 128 ? -3.655 0.229 -5.419 1.00 98.62 128 GLU A C 1
ATOM 1038 O O . GLU A 1 128 ? -4.297 -0.007 -6.444 1.00 98.62 128 GLU A O 1
ATOM 1043 N N . TYR A 1 129 ? -4.223 0.201 -4.216 1.00 98.81 129 TYR A N 1
ATOM 1044 C CA . TYR A 1 129 ? -5.663 0.209 -4.001 1.00 98.81 129 TYR A CA 1
ATOM 1045 C C . TYR A 1 129 ? -6.042 1.285 -2.990 1.00 98.81 129 TYR A C 1
ATOM 1047 O O . TYR A 1 129 ? -5.690 1.206 -1.809 1.00 98.81 129 TYR A O 1
ATOM 1055 N N . ARG A 1 130 ? -6.803 2.272 -3.458 1.00 98.44 130 ARG A N 1
ATOM 1056 C CA . ARG A 1 130 ? -7.326 3.357 -2.637 1.00 98.44 130 ARG A CA 1
ATOM 1057 C C . ARG A 1 130 ? -8.616 2.937 -1.932 1.00 98.44 130 ARG A C 1
ATOM 1059 O O . ARG A 1 130 ? -9.496 2.327 -2.531 1.00 98.44 130 ARG A O 1
ATOM 1066 N N . ILE A 1 131 ? -8.740 3.315 -0.662 1.00 98.25 131 ILE A N 1
ATOM 1067 C CA . ILE A 1 131 ? -10.004 3.223 0.071 1.00 98.25 131 ILE A CA 1
ATOM 1068 C C . ILE A 1 131 ? -10.865 4.431 -0.311 1.00 98.25 131 ILE A C 1
ATOM 1070 O O . ILE A 1 131 ? -10.441 5.581 -0.160 1.00 98.25 131 ILE A O 1
ATOM 1074 N N . GLU A 1 132 ? -12.056 4.165 -0.843 1.00 93.81 132 GLU A N 1
ATOM 1075 C CA . GLU A 1 132 ? -12.981 5.207 -1.302 1.00 93.81 132 GLU A CA 1
ATOM 1076 C C . GLU A 1 132 ? -13.826 5.785 -0.159 1.00 93.81 132 GLU A C 1
ATOM 1078 O O . GLU A 1 132 ? -14.206 6.956 -0.207 1.00 93.81 132 GLU A O 1
ATOM 1083 N N . GLU A 1 133 ? -14.105 4.996 0.885 1.00 93.69 133 GLU A N 1
ATOM 1084 C CA . GLU A 1 133 ? -14.852 5.464 2.050 1.00 93.69 133 GLU A CA 1
ATOM 1085 C C . GLU A 1 133 ? -13.954 6.080 3.124 1.00 93.69 133 GLU A C 1
ATOM 1087 O O . GLU A 1 133 ? -12.889 5.563 3.451 1.00 93.69 133 GLU A O 1
ATOM 1092 N N . GLY A 1 134 ? -14.459 7.136 3.758 1.00 94.38 134 GLY A N 1
ATOM 1093 C CA . GLY A 1 134 ? -13.818 7.776 4.899 1.00 94.38 134 GLY A CA 1
ATOM 1094 C C . GLY A 1 134 ? -12.684 8.738 4.530 1.00 94.38 134 GLY A C 1
ATOM 1095 O O . GLY A 1 134 ? -12.258 8.855 3.377 1.00 94.38 134 GLY A O 1
ATOM 1096 N N . ARG A 1 135 ? -12.199 9.474 5.529 1.00 95.31 135 ARG A N 1
ATOM 1097 C CA . ARG A 1 135 ? -11.128 10.457 5.393 1.00 95.31 135 ARG A CA 1
ATOM 1098 C C . ARG A 1 135 ? -10.214 10.480 6.609 1.00 95.31 135 ARG A C 1
ATOM 1100 O O . ARG A 1 135 ? -10.651 10.537 7.752 1.00 95.31 135 ARG A O 1
ATOM 1107 N N . PHE A 1 136 ? -8.914 10.498 6.348 1.00 95.12 136 PHE A N 1
ATOM 1108 C CA . PHE A 1 136 ? -7.882 10.540 7.376 1.00 95.12 136 PHE A CA 1
ATOM 1109 C C . PHE A 1 136 ? -7.920 11.829 8.210 1.00 95.12 136 PHE A C 1
ATOM 1111 O O . PHE A 1 136 ? -7.584 11.802 9.390 1.00 95.12 136 PHE A O 1
ATOM 1118 N N . ASP A 1 137 ? -8.343 12.954 7.627 1.00 92.12 137 ASP A N 1
ATOM 1119 C CA . ASP A 1 137 ? -8.476 14.231 8.342 1.00 92.12 137 ASP A CA 1
ATOM 1120 C C . ASP A 1 137 ? -9.667 14.263 9.318 1.00 92.12 137 ASP A C 1
ATOM 1122 O O . ASP A 1 137 ? -9.842 15.252 10.022 1.00 92.12 137 ASP A O 1
ATOM 1126 N N . ARG A 1 138 ? -10.450 13.179 9.412 1.00 94.31 138 ARG A N 1
ATOM 1127 C CA . ARG A 1 138 ? -11.565 13.015 10.349 1.00 94.31 138 ARG A CA 1
ATOM 1128 C C . ARG A 1 138 ? -11.287 11.850 11.291 1.00 94.31 138 ARG A C 1
ATOM 1130 O O . ARG A 1 138 ? -11.493 10.690 10.945 1.00 94.31 138 ARG A O 1
ATOM 1137 N N . GLU A 1 139 ? -10.838 12.156 12.505 1.00 94.88 139 GLU A N 1
ATOM 1138 C CA . GLU A 1 139 ? -10.442 11.128 13.480 1.00 94.88 139 GLU A CA 1
ATOM 1139 C C . GLU A 1 139 ? -11.582 10.156 13.839 1.00 94.88 139 GLU A C 1
ATOM 1141 O O . GLU A 1 139 ? -11.349 8.966 14.042 1.00 94.88 139 GLU A O 1
ATOM 1146 N N . SER A 1 140 ? -12.831 10.627 13.828 1.00 96.88 140 SER A N 1
ATOM 1147 C CA . SER A 1 140 ? -14.017 9.786 14.033 1.00 96.88 140 SER A CA 1
ATOM 1148 C C . SER A 1 140 ? -14.201 8.695 12.967 1.00 96.88 140 SER A C 1
ATOM 1150 O O . SER A 1 140 ? -14.884 7.707 13.227 1.00 96.88 140 SER A O 1
ATOM 1152 N N . GLU A 1 141 ? -13.594 8.842 11.786 1.00 97.69 141 GLU A N 1
ATOM 1153 C CA . GLU A 1 141 ? -13.659 7.878 10.682 1.00 97.69 141 GLU A CA 1
ATOM 1154 C C . GLU A 1 141 ? -12.470 6.895 10.690 1.00 97.69 141 GLU A C 1
ATOM 1156 O O . GLU A 1 141 ? -12.461 5.924 9.931 1.00 97.69 141 GLU A O 1
ATOM 1161 N N . TRP A 1 142 ? -11.476 7.085 11.569 1.00 97.88 142 TRP A N 1
ATOM 1162 C CA . TRP A 1 142 ? -10.282 6.233 11.632 1.00 97.88 142 TRP A CA 1
ATOM 1163 C C . TRP A 1 142 ? -10.570 4.745 11.852 1.00 97.88 142 TRP A C 1
ATOM 1165 O O . TRP A 1 142 ? -9.950 3.952 11.143 1.00 97.88 142 TRP A O 1
ATOM 1175 N N . PRO A 1 143 ? -11.499 4.326 12.737 1.00 98.06 143 PRO A N 1
ATOM 1176 C CA . PRO A 1 143 ? -11.796 2.903 12.907 1.00 98.06 143 PRO A CA 1
ATOM 1177 C C . PRO A 1 143 ? -12.260 2.237 11.605 1.00 98.06 143 PRO A C 1
ATOM 1179 O O . PRO A 1 143 ? -11.833 1.130 11.285 1.00 98.06 143 PRO A O 1
ATOM 1182 N N . LEU A 1 144 ? -13.079 2.935 10.807 1.00 98.00 144 LEU A N 1
ATOM 1183 C CA . LEU A 1 144 ? -13.512 2.452 9.494 1.00 98.00 144 LEU A CA 1
ATOM 1184 C C . LEU A 1 144 ? -12.323 2.334 8.534 1.00 98.00 144 LEU A C 1
ATOM 1186 O O . LEU A 1 144 ? -12.161 1.304 7.882 1.00 98.00 144 LEU A O 1
ATOM 1190 N N . LEU A 1 145 ? -11.487 3.372 8.448 1.00 98.31 145 LEU A N 1
ATOM 1191 C CA . LEU A 1 145 ? -10.320 3.367 7.565 1.00 98.31 145 LEU A CA 1
ATOM 1192 C C . LEU A 1 145 ? -9.341 2.249 7.913 1.00 98.31 145 LEU A C 1
ATOM 1194 O O . LEU A 1 145 ? -8.861 1.561 7.019 1.00 98.31 145 LEU A O 1
ATOM 1198 N N . GLN A 1 146 ? -9.053 2.060 9.199 1.00 98.50 146 GLN A N 1
ATOM 1199 C CA . GLN A 1 146 ? -8.135 1.031 9.681 1.00 98.50 146 GLN A CA 1
ATOM 1200 C C . GLN A 1 146 ? -8.663 -0.365 9.342 1.00 98.50 146 GLN A C 1
ATOM 1202 O O . GLN A 1 146 ? -7.925 -1.161 8.765 1.00 98.50 146 GLN A O 1
ATOM 1207 N N . GLU A 1 147 ? -9.950 -0.627 9.579 1.00 98.38 147 GLU A N 1
ATOM 1208 C CA . GLU A 1 147 ? -10.591 -1.892 9.210 1.00 98.38 147 GLU A CA 1
ATOM 1209 C C . GLU A 1 147 ? -10.490 -2.169 7.699 1.00 98.38 147 GLU A C 1
ATOM 1211 O O . GLU A 1 147 ? -10.094 -3.262 7.283 1.00 98.38 147 GLU A O 1
ATOM 1216 N N . ARG A 1 148 ? -10.781 -1.163 6.859 1.00 98.50 148 ARG A N 1
ATOM 1217 C CA . ARG A 1 148 ? -10.698 -1.280 5.393 1.00 98.50 148 ARG A CA 1
ATOM 1218 C C . ARG A 1 148 ? -9.268 -1.454 4.889 1.00 98.50 148 ARG A C 1
ATOM 1220 O O . ARG A 1 148 ? -9.046 -2.260 3.988 1.00 98.50 148 ARG A O 1
ATOM 1227 N N . LEU A 1 149 ? -8.306 -0.737 5.465 1.00 98.69 149 LEU A N 1
ATOM 1228 C CA . LEU A 1 149 ? -6.889 -0.866 5.129 1.00 98.69 149 LEU A CA 1
ATOM 1229 C C . LEU A 1 149 ? -6.362 -2.259 5.480 1.00 98.69 149 LEU A C 1
ATOM 1231 O O . LEU A 1 149 ? -5.702 -2.878 4.649 1.00 98.69 149 LEU A O 1
ATOM 1235 N N . ILE A 1 150 ? -6.669 -2.772 6.675 1.00 98.69 150 ILE A N 1
ATOM 1236 C CA . ILE A 1 150 ? -6.206 -4.094 7.116 1.00 98.69 150 ILE A CA 1
ATOM 1237 C C . ILE A 1 150 ? -6.803 -5.194 6.228 1.00 98.69 150 ILE A C 1
ATOM 1239 O O . ILE A 1 150 ? -6.068 -6.070 5.767 1.00 98.69 150 ILE A O 1
ATOM 1243 N N . ASP A 1 151 ? -8.105 -5.135 5.927 1.00 98.69 151 ASP A N 1
ATOM 1244 C CA . ASP A 1 151 ? -8.746 -6.068 4.992 1.00 98.69 151 ASP A CA 1
ATOM 1245 C C . ASP A 1 151 ? -8.106 -6.019 3.594 1.00 98.69 151 ASP A C 1
ATOM 1247 O O . ASP A 1 151 ? -7.709 -7.054 3.047 1.00 98.69 151 ASP A O 1
ATOM 1251 N N . ALA A 1 152 ? -7.948 -4.815 3.035 1.00 98.75 152 ALA A N 1
ATOM 1252 C CA . ALA A 1 152 ? -7.339 -4.629 1.725 1.00 98.75 152 ALA A CA 1
ATOM 1253 C C . ALA A 1 152 ? -5.894 -5.146 1.697 1.00 98.75 152 ALA A C 1
ATOM 1255 O O . ALA A 1 152 ? -5.518 -5.832 0.752 1.00 98.75 152 ALA A O 1
ATOM 1256 N N . MET A 1 153 ? -5.102 -4.905 2.744 1.00 98.81 153 MET A N 1
ATOM 1257 C CA . MET A 1 153 ? -3.722 -5.387 2.844 1.00 98.81 153 MET A CA 1
ATOM 1258 C C . MET A 1 153 ? -3.643 -6.917 2.854 1.00 98.81 153 MET A C 1
ATOM 1260 O O . MET A 1 153 ? -2.802 -7.505 2.172 1.00 98.81 153 MET A O 1
ATOM 1264 N N . ILE A 1 154 ? -4.534 -7.586 3.593 1.00 98.69 154 ILE A N 1
ATOM 1265 C CA . ILE A 1 154 ? -4.590 -9.054 3.638 1.00 98.69 154 ILE A CA 1
ATOM 1266 C C . ILE A 1 154 ? -4.922 -9.618 2.252 1.00 98.69 154 ILE A C 1
ATOM 1268 O O . ILE A 1 154 ? -4.252 -10.547 1.786 1.00 98.69 154 ILE A O 1
ATOM 1272 N N . ARG A 1 155 ? -5.923 -9.045 1.569 1.00 98.81 155 ARG A N 1
ATOM 1273 C CA . ARG A 1 155 ? -6.296 -9.454 0.207 1.00 98.81 155 ARG A CA 1
ATOM 1274 C C . ARG A 1 155 ? -5.187 -9.165 -0.800 1.00 98.81 155 ARG A C 1
ATOM 1276 O O . ARG A 1 155 ? -4.905 -10.023 -1.633 1.00 98.81 155 ARG A O 1
ATOM 1283 N N . LEU A 1 156 ? -4.535 -8.007 -0.704 1.00 98.81 156 LEU A N 1
ATOM 1284 C CA . LEU A 1 156 ? -3.445 -7.604 -1.592 1.00 98.81 156 LEU A CA 1
ATOM 1285 C C . LEU A 1 156 ? -2.252 -8.548 -1.454 1.00 98.81 156 LEU A C 1
ATOM 1287 O O . LEU A 1 156 ? -1.780 -9.083 -2.454 1.00 98.81 156 LEU A O 1
ATOM 1291 N N . HIS A 1 157 ? -1.815 -8.827 -0.224 1.00 98.56 157 HIS A N 1
ATOM 1292 C CA . HIS A 1 157 ? -0.733 -9.776 0.029 1.00 98.56 157 HIS A CA 1
ATOM 1293 C C . HIS A 1 157 ? -1.061 -11.169 -0.523 1.00 98.56 157 HIS A C 1
ATOM 1295 O O . HIS A 1 157 ? -0.243 -11.753 -1.232 1.00 98.56 157 HIS A O 1
ATOM 1301 N N . LYS A 1 158 ? -2.275 -11.678 -0.260 1.00 98.50 158 LYS A N 1
ATOM 1302 C CA . LYS A 1 158 ? -2.740 -12.969 -0.792 1.00 98.50 158 LYS A CA 1
ATOM 1303 C C . LYS A 1 158 ? -2.715 -13.004 -2.323 1.00 98.50 158 LYS A C 1
ATOM 1305 O O . LYS A 1 158 ? -2.354 -14.029 -2.894 1.00 98.50 158 LYS A O 1
ATOM 1310 N N . ALA A 1 159 ? -3.118 -11.913 -2.969 1.00 98.62 159 ALA A N 1
ATOM 1311 C CA . ALA A 1 159 ? -3.191 -11.823 -4.419 1.00 98.62 159 ALA A CA 1
ATOM 1312 C C . ALA A 1 159 ? -1.817 -11.682 -5.077 1.00 98.62 159 ALA A C 1
ATOM 1314 O O . ALA A 1 159 ? -1.612 -12.259 -6.135 1.00 98.62 159 ALA A O 1
ATOM 1315 N N . ILE A 1 160 ? -0.879 -10.941 -4.479 1.00 97.88 160 ILE A N 1
ATOM 1316 C CA . ILE A 1 160 ? 0.381 -10.586 -5.145 1.00 97.88 160 ILE A CA 1
ATOM 1317 C C . ILE A 1 160 ? 1.546 -11.525 -4.816 1.00 97.88 160 ILE A C 1
ATOM 1319 O O . ILE A 1 160 ? 2.411 -11.753 -5.663 1.00 97.88 160 ILE A O 1
ATOM 1323 N N . GLN A 1 161 ? 1.594 -12.077 -3.600 1.00 97.62 161 GLN A N 1
ATOM 1324 C CA . GLN A 1 161 ? 2.772 -12.798 -3.114 1.00 97.62 161 GLN A CA 1
ATOM 1325 C C . GLN A 1 161 ? 3.157 -14.004 -3.993 1.00 97.62 161 GLN A C 1
ATOM 1327 O O . GLN A 1 161 ? 4.350 -14.127 -4.292 1.00 97.62 161 GLN A O 1
ATOM 1332 N N . PRO A 1 162 ? 2.216 -14.841 -4.484 1.00 97.81 162 PRO A N 1
ATOM 1333 C CA . PRO A 1 162 ? 2.563 -15.955 -5.367 1.00 97.81 162 PRO A CA 1
ATOM 1334 C C . PRO A 1 162 ? 3.224 -15.496 -6.671 1.00 97.81 162 PRO A C 1
ATOM 1336 O O . PRO A 1 162 ? 4.160 -16.133 -7.149 1.00 97.81 162 PRO A O 1
ATOM 1339 N N . HIS A 1 163 ? 2.782 -14.359 -7.215 1.00 97.75 163 HIS A N 1
ATOM 1340 C CA . HIS A 1 163 ? 3.331 -13.800 -8.447 1.00 97.75 163 HIS A CA 1
ATOM 1341 C C . HIS A 1 163 ? 4.732 -13.224 -8.215 1.00 97.75 163 HIS A C 1
ATOM 1343 O O . HIS A 1 163 ? 5.638 -13.534 -8.978 1.00 97.75 163 HIS A O 1
ATOM 1349 N N . ILE A 1 164 ? 4.955 -12.482 -7.120 1.00 97.12 164 ILE A N 1
ATOM 1350 C CA . ILE A 1 164 ? 6.290 -11.971 -6.742 1.00 97.12 164 ILE A CA 1
ATOM 1351 C C . ILE A 1 164 ? 7.294 -13.116 -6.533 1.00 97.12 164 ILE A C 1
ATOM 1353 O O . ILE A 1 164 ? 8.457 -13.014 -6.939 1.00 97.12 164 ILE A O 1
ATOM 1357 N N . ALA A 1 165 ? 6.861 -14.207 -5.896 1.00 96.44 165 ALA A N 1
ATOM 1358 C CA . ALA A 1 165 ? 7.702 -15.376 -5.656 1.00 96.44 165 ALA A CA 1
ATOM 1359 C C . ALA A 1 165 ? 8.120 -16.078 -6.960 1.00 96.44 165 ALA A C 1
ATOM 1361 O O . ALA A 1 165 ? 9.234 -16.590 -7.036 1.00 96.44 165 ALA A O 1
ATOM 1362 N N . ALA A 1 166 ? 7.259 -16.061 -7.981 1.00 95.19 166 ALA A N 1
ATOM 1363 C CA . ALA A 1 166 ? 7.503 -16.686 -9.279 1.00 95.19 166 ALA A CA 1
ATOM 1364 C C . ALA A 1 166 ? 8.304 -15.815 -10.267 1.00 95.19 166 ALA A C 1
ATOM 1366 O O . ALA A 1 166 ? 8.697 -16.312 -11.319 1.00 95.19 166 ALA A O 1
ATOM 1367 N N . LEU A 1 167 ? 8.543 -14.534 -9.958 1.00 92.69 167 LEU A N 1
ATOM 1368 C CA . LEU A 1 167 ? 9.275 -13.632 -10.852 1.00 92.69 167 LEU A CA 1
ATOM 1369 C C . LEU A 1 167 ? 10.716 -14.106 -11.110 1.00 92.69 167 LEU A C 1
ATOM 1371 O O . LEU A 1 167 ? 11.414 -14.564 -10.202 1.00 92.69 167 LEU A O 1
ATOM 1375 N N . ASP A 1 168 ? 11.205 -13.887 -12.322 1.00 83.88 168 ASP A N 1
ATOM 1376 C CA . ASP A 1 168 ? 12.631 -13.954 -12.646 1.00 83.88 168 ASP A CA 1
ATOM 1377 C C . ASP A 1 168 ? 13.144 -12.512 -12.793 1.00 83.88 168 ASP A C 1
ATOM 1379 O O . ASP A 1 168 ? 12.833 -11.837 -13.773 1.00 83.88 168 ASP A O 1
ATOM 1383 N N . VAL A 1 169 ? 13.793 -11.977 -11.746 1.00 71.38 169 VAL A N 1
ATOM 1384 C CA . VAL A 1 169 ? 14.208 -10.554 -11.633 1.00 71.38 169 VAL A CA 1
ATOM 1385 C C . VAL A 1 169 ? 15.600 -10.384 -11.063 1.00 71.38 169 VAL A C 1
ATOM 1387 O O . VAL A 1 169 ? 15.979 -11.190 -10.183 1.00 71.38 169 VAL A O 1
#

Radius of gyration: 18.56 Å; chains: 1; bounding box: 39×64×35 Å

pLDDT: mean 89.76, std 18.65, range [29.77, 98.88]

Foldseek 3Di:
DDDDDDDDDDDDDDPQLQDPPVCQLVLQQVLQVVLQVVLVVPDCQCVPPHGGSDQKDWGDLQDPQWIWMWGADPFFWIKIKIKGAPPAQVVQLLLLVLVVVCQVQLCVQLVHHWDWASPPVDSMTMIMDIDPDDGSSDPVCSVVVSVVRSSSSVSNSRSCSVSSVPDDD

Sequence (169 aa):
MRRAFLIQGQPGGEARESVDWRTRGQVYLRFWTQLLEQSRERTPLFANKPPVAEYHLHTYAGRSGFSLGYIISVHGWVAVDVFIDMGDKARNKHAFDALLAERTSIEKTFGAPLDWQRLENKRASSIEYRIEEGRFDRESEWPLLQERLIDAMIRLHKAIQPHIAALDV

Secondary structure (DSSP, 8-state):
-----------------PPPTTTHHHHHHHHHHHHHHHHHTT-STTTTPPP-SSSEEEEE-SSTTEEEEEEE-TTS-EEEEEEE--S-HHHHHHHHHHHHHTHHHHHHHHTS--EEE--TTSS-EEEEEEE-S--TT-GGGHHHHHHHHHHHHHHHHHHHHHHHHH---